Protein AF-A0A3M2YFW8-F1 (afdb_monomer_lite)

Sequence (84 aa):
MLTSIKVHLAAEGDNAVRITASCKLSGQTGVEMEALTAASIAALTIYDMCKAVDRGMVIESVRLLEKLGGKSGHFIADDAQVAP

Secondary structure (DSSP, 8-state):
-EEEEEEEEEEETTTEEEEEEEEEESSSS--HHHHHHHHHHHHHHHHHHHTTT-S----------EEE-STT-EEE--GGG---

Radius of gyration: 14.56 Å; chains: 1; bounding box: 36×17×37 Å

pLDDT: mean 91.77, std 11.78, range [41.16, 98.38]

Foldseek 3Di:
DKPDKDWDWDDDPDQDIDIFIDTDDDDQDWCQCVRLVVRVVVVVVVCVVCCVPPVPDDDDDSDDQWTADHPVHIDGDDPVPPDD

InterPro domains:
  IPR002820 Molybdopterin cofactor biosynthesis C (MoaC) domain [PF01967] (2-70)
  IPR036522 Molybdopterin cofactor biosynthesis C (MoaC) domain superfamily [G3DSA:3.30.70.640] (1-83)
  IPR036522 Molybdopterin cofactor biosynthesis C (MoaC) domain superfamily [SSF55040] (2-75)

Structure (mmCIF, N/CA/C/O backbone):
data_AF-A0A3M2YFW8-F1
#
_entry.id   AF-A0A3M2YFW8-F1
#
loop_
_atom_site.group_PDB
_atom_site.id
_atom_site.type_symbol
_atom_site.label_atom_id
_atom_site.label_alt_id
_atom_site.label_comp_id
_atom_site.label_asym_id
_atom_site.label_entity_id
_atom_site.label_seq_id
_atom_site.pdbx_PDB_ins_code
_atom_site.Ca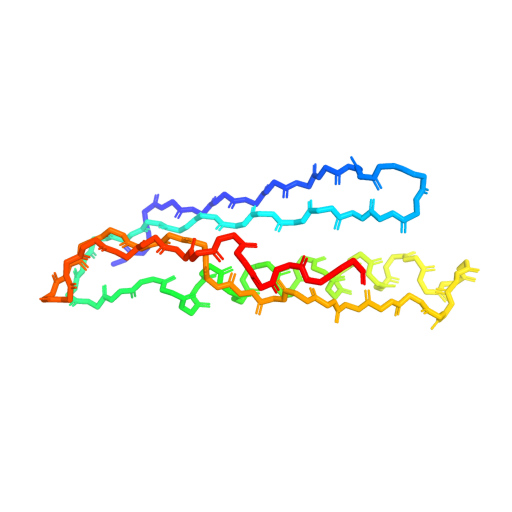rtn_x
_atom_site.Cartn_y
_atom_site.Cartn_z
_atom_site.occupancy
_atom_site.B_iso_or_equiv
_atom_site.auth_seq_id
_atom_site.auth_comp_id
_atom_site.auth_asym_id
_atom_site.auth_atom_id
_atom_site.pdbx_PDB_model_num
ATOM 1 N N . MET A 1 1 ? -1.606 2.687 20.201 1.00 82.81 1 MET A N 1
ATOM 2 C CA . MET A 1 1 ? -0.326 2.220 19.611 1.00 82.81 1 MET A CA 1
ATOM 3 C C . MET A 1 1 ? -0.619 1.265 18.466 1.00 82.81 1 MET A C 1
ATOM 5 O O . MET A 1 1 ? -1.588 0.512 18.569 1.00 82.81 1 MET A O 1
ATOM 9 N N . LEU A 1 2 ? 0.191 1.294 17.401 1.00 91.56 2 LEU A N 1
ATOM 10 C CA . LEU A 1 2 ? 0.144 0.276 16.348 1.00 91.56 2 LEU A CA 1
ATOM 11 C C . LEU A 1 2 ? 0.553 -1.072 16.938 1.00 91.56 2 LEU A C 1
ATOM 13 O O . LEU A 1 2 ? 1.540 -1.163 17.662 1.00 91.56 2 LEU A O 1
ATOM 17 N N . THR A 1 3 ? -0.234 -2.101 16.654 1.00 94.75 3 THR A N 1
ATOM 18 C CA . THR A 1 3 ? -0.014 -3.462 17.157 1.00 94.75 3 THR A CA 1
ATOM 19 C C . THR A 1 3 ? 0.486 -4.396 16.066 1.00 94.75 3 THR A C 1
ATOM 21 O O . THR A 1 3 ? 1.117 -5.406 16.360 1.00 94.75 3 THR A O 1
ATOM 24 N N . SER A 1 4 ? 0.219 -4.078 14.798 1.00 96.12 4 SER A N 1
ATOM 25 C CA . SER A 1 4 ? 0.720 -4.841 13.661 1.00 96.12 4 SER A CA 1
ATOM 26 C C . SER A 1 4 ? 0.738 -3.977 12.410 1.00 96.12 4 SER A C 1
ATOM 28 O O . SER A 1 4 ? -0.209 -3.232 12.158 1.00 96.12 4 SER A O 1
ATOM 30 N N . ILE A 1 5 ? 1.798 -4.120 11.622 1.00 96.56 5 ILE A N 1
ATOM 31 C CA . ILE A 1 5 ? 1.895 -3.626 10.251 1.00 96.56 5 ILE A CA 1
ATOM 32 C C . ILE A 1 5 ? 2.358 -4.811 9.412 1.00 96.56 5 ILE A C 1
ATOM 34 O O . ILE A 1 5 ? 3.331 -5.479 9.766 1.00 96.56 5 ILE A O 1
ATOM 38 N N . LYS A 1 6 ? 1.654 -5.093 8.319 1.00 98.25 6 LYS A N 1
ATOM 39 C CA . LYS A 1 6 ? 2.066 -6.082 7.322 1.00 98.25 6 LYS A CA 1
ATOM 40 C C . LYS A 1 6 ? 2.049 -5.420 5.961 1.00 98.25 6 LYS A C 1
ATOM 42 O O . LYS A 1 6 ? 1.064 -4.770 5.623 1.00 98.25 6 LYS A O 1
ATOM 47 N N . VAL A 1 7 ? 3.116 -5.616 5.201 1.00 98.19 7 VAL A N 1
ATOM 48 C CA . VAL A 1 7 ? 3.218 -5.194 3.806 1.00 98.19 7 VAL A CA 1
ATOM 49 C C . VAL A 1 7 ? 3.480 -6.445 2.986 1.00 98.19 7 VAL A C 1
ATOM 51 O O . VAL A 1 7 ? 4.409 -7.196 3.278 1.00 98.19 7 VAL A O 1
ATOM 54 N N . HIS A 1 8 ? 2.626 -6.687 2.003 1.00 98.19 8 HIS A N 1
ATOM 55 C CA . HIS A 1 8 ? 2.730 -7.793 1.071 1.00 98.19 8 HIS A CA 1
ATOM 56 C C . HIS A 1 8 ? 2.999 -7.243 -0.325 1.00 98.19 8 HIS A C 1
ATOM 58 O O . HIS A 1 8 ? 2.328 -6.308 -0.765 1.00 98.19 8 HIS A O 1
ATOM 64 N N . LEU A 1 9 ? 3.977 -7.837 -1.000 1.00 97.50 9 LEU A N 1
ATOM 65 C CA . LEU A 1 9 ? 4.354 -7.528 -2.371 1.00 97.50 9 LEU A CA 1
ATOM 66 C C . LEU A 1 9 ? 4.110 -8.781 -3.204 1.00 97.50 9 LEU A C 1
ATOM 68 O O . LEU A 1 9 ? 4.588 -9.856 -2.845 1.00 97.50 9 LEU A O 1
ATOM 72 N N . ALA A 1 10 ? 3.378 -8.644 -4.301 1.00 97.06 10 ALA A N 1
ATOM 73 C CA . ALA A 1 10 ? 3.164 -9.716 -5.261 1.00 97.06 10 ALA A CA 1
ATOM 74 C C . ALA A 1 10 ? 3.424 -9.197 -6.671 1.00 97.06 10 ALA A C 1
ATOM 76 O O . ALA A 1 10 ? 2.936 -8.126 -7.026 1.00 97.06 10 ALA A O 1
ATOM 77 N N . ALA A 1 11 ? 4.164 -9.959 -7.476 1.00 94.88 11 ALA A N 1
ATOM 78 C CA . ALA A 1 11 ? 4.195 -9.719 -8.912 1.00 94.88 11 ALA A CA 1
ATOM 79 C C . ALA A 1 11 ? 2.795 -9.973 -9.489 1.00 94.88 11 ALA A C 1
ATOM 81 O O . ALA A 1 11 ? 2.146 -10.964 -9.145 1.00 94.88 11 ALA A O 1
ATOM 82 N N . GLU A 1 12 ? 2.329 -9.067 -10.339 1.00 93.00 12 GLU A N 1
ATOM 83 C CA . GLU A 1 12 ? 1.050 -9.159 -11.028 1.00 93.00 12 GLU A CA 1
ATOM 84 C C . GLU A 1 12 ? 1.304 -9.106 -12.535 1.00 93.00 12 GLU A C 1
ATOM 86 O O . GLU A 1 12 ? 1.596 -8.058 -13.107 1.00 93.00 12 GLU A O 1
ATOM 91 N N . GLY A 1 13 ? 1.253 -10.277 -13.172 1.00 92.75 13 GLY A N 1
ATOM 92 C CA . GLY A 1 13 ? 1.738 -10.432 -14.541 1.00 92.75 13 GLY A CA 1
ATOM 93 C C . GLY A 1 13 ? 3.236 -10.130 -14.649 1.00 92.75 13 GLY A C 1
ATOM 94 O O . GLY A 1 13 ? 3.991 -10.337 -13.699 1.00 92.75 13 GLY A O 1
ATOM 95 N N . ASP A 1 14 ? 3.648 -9.632 -15.813 1.00 90.94 14 ASP A N 1
ATOM 96 C CA . ASP A 1 14 ? 5.068 -9.426 -16.124 1.00 90.94 14 ASP A CA 1
ATOM 97 C C . ASP A 1 14 ? 5.572 -8.015 -15.770 1.00 90.94 14 ASP A C 1
ATOM 99 O O . ASP A 1 14 ? 6.774 -7.818 -15.606 1.00 90.94 14 ASP A O 1
ATOM 103 N N . ASN A 1 15 ? 4.666 -7.038 -15.627 1.00 93.00 15 ASN A N 1
ATOM 104 C CA . ASN A 1 15 ? 5.011 -5.608 -15.594 1.00 93.00 15 ASN A CA 1
ATOM 105 C C . ASN A 1 15 ? 4.413 -4.832 -14.410 1.00 93.00 15 ASN A C 1
ATOM 107 O O . ASN A 1 15 ? 4.510 -3.606 -14.385 1.00 93.00 15 ASN A O 1
ATOM 111 N N . ALA A 1 16 ? 3.782 -5.500 -13.442 1.00 95.25 16 ALA A N 1
ATOM 112 C CA . ALA A 1 16 ? 3.189 -4.824 -12.293 1.00 95.25 16 ALA A CA 1
ATOM 113 C C . ALA A 1 16 ? 3.565 -5.494 -10.970 1.00 95.25 16 ALA A C 1
ATOM 115 O O . ALA A 1 16 ? 3.809 -6.700 -10.885 1.00 95.25 16 ALA A O 1
ATOM 116 N N . VAL A 1 17 ? 3.598 -4.686 -9.910 1.00 96.75 17 VAL A N 1
ATOM 117 C CA . VAL A 1 17 ? 3.754 -5.157 -8.534 1.00 96.75 17 VAL A CA 1
ATOM 118 C C . VAL A 1 17 ? 2.568 -4.670 -7.721 1.00 96.75 17 VAL A C 1
ATOM 120 O O . VAL A 1 17 ? 2.403 -3.473 -7.489 1.00 96.75 17 VAL A O 1
ATOM 123 N N . ARG A 1 18 ? 1.761 -5.611 -7.236 1.00 97.12 18 ARG A N 1
ATOM 124 C CA . ARG A 1 18 ? 0.669 -5.330 -6.312 1.00 97.12 18 ARG A CA 1
ATOM 125 C C . ARG A 1 18 ? 1.207 -5.207 -4.897 1.00 97.12 18 ARG A C 1
ATOM 127 O O . ARG A 1 18 ? 1.836 -6.127 -4.369 1.00 97.12 18 ARG A O 1
ATOM 134 N N . ILE A 1 19 ? 0.901 -4.078 -4.267 1.00 98.19 19 ILE A N 1
ATOM 135 C CA . ILE A 1 19 ? 1.279 -3.781 -2.887 1.00 98.19 19 ILE A CA 1
ATOM 136 C C . ILE A 1 19 ? 0.022 -3.757 -2.031 1.00 98.19 19 ILE A C 1
ATOM 138 O O . ILE A 1 19 ? -0.910 -3.001 -2.290 1.00 98.19 19 ILE A O 1
ATOM 142 N N . THR A 1 20 ? -0.004 -4.573 -0.982 1.00 98.00 20 THR A N 1
ATOM 143 C CA . THR A 1 20 ? -1.100 -4.580 -0.010 1.00 98.00 20 THR A CA 1
ATOM 144 C C . THR A 1 20 ? -0.542 -4.354 1.381 1.00 98.00 20 THR A C 1
ATOM 146 O O . THR A 1 20 ? 0.296 -5.118 1.856 1.00 98.00 20 THR A O 1
ATOM 149 N N . ALA A 1 21 ? -1.016 -3.304 2.047 1.00 98.19 21 ALA A N 1
ATOM 150 C CA . ALA A 1 21 ? -0.646 -2.994 3.418 1.00 98.19 21 ALA A CA 1
ATOM 151 C C . ALA A 1 21 ? -1.852 -3.156 4.348 1.00 98.19 21 ALA A C 1
ATOM 153 O O . ALA A 1 21 ? -2.946 -2.680 4.054 1.00 98.19 21 ALA A O 1
ATOM 154 N N . SER A 1 22 ? -1.640 -3.808 5.491 1.00 97.50 22 SER A N 1
ATOM 155 C CA . SER A 1 22 ? -2.638 -3.927 6.554 1.00 97.50 22 SER A CA 1
ATOM 156 C C . SER A 1 22 ? -2.045 -3.454 7.873 1.00 97.50 22 SER A C 1
ATOM 158 O O . SER A 1 22 ? -0.988 -3.942 8.285 1.00 97.50 22 SER A O 1
ATOM 160 N N . CYS A 1 23 ? -2.752 -2.559 8.554 1.00 97.38 23 CYS A N 1
ATOM 161 C CA . CYS A 1 23 ? -2.358 -2.025 9.850 1.00 97.38 23 CYS A CA 1
ATOM 162 C C . CYS A 1 23 ? -3.420 -2.354 10.900 1.00 97.38 23 CYS A C 1
ATOM 164 O O . CYS A 1 23 ? -4.615 -2.387 10.613 1.00 97.38 23 CYS A O 1
ATOM 166 N N . LYS A 1 24 ? -2.979 -2.602 12.133 1.00 95.69 24 LYS A N 1
ATOM 167 C CA . LYS A 1 24 ? -3.843 -2.759 13.307 1.00 95.69 24 LYS A CA 1
ATOM 168 C C . LYS A 1 24 ? -3.370 -1.823 14.403 1.00 95.69 24 LYS A C 1
ATOM 170 O O . LYS A 1 24 ? -2.166 -1.663 14.613 1.00 95.69 24 LYS A O 1
ATOM 175 N N . LEU A 1 25 ? -4.318 -1.249 15.133 1.00 94.38 25 LEU A N 1
ATOM 176 C CA . LEU A 1 25 ? -4.036 -0.448 16.316 1.00 94.38 25 LEU A CA 1
ATOM 177 C C . LEU A 1 25 ? -4.930 -0.846 17.483 1.00 94.38 25 LEU A C 1
ATOM 179 O O . LEU A 1 25 ? -6.016 -1.390 17.299 1.00 94.38 25 LEU A O 1
ATOM 183 N N . SER A 1 26 ? -4.466 -0.512 18.684 1.00 88.88 26 SER A N 1
ATOM 184 C CA . SER A 1 26 ? -5.303 -0.376 19.875 1.00 88.88 26 SER A CA 1
ATOM 185 C C . SER A 1 26 ? -5.342 1.107 20.257 1.00 88.88 26 SER A C 1
ATOM 187 O O . SER A 1 26 ? -4.304 1.691 20.598 1.00 88.88 26 SER A O 1
ATOM 189 N N . GLY A 1 27 ? -6.503 1.743 20.086 1.00 87.69 27 GLY A N 1
ATOM 190 C CA . GLY A 1 27 ? -6.686 3.194 20.167 1.00 87.69 27 GLY A CA 1
ATOM 191 C C . GLY A 1 27 ? -8.049 3.650 19.635 1.00 87.69 27 GLY A C 1
ATOM 192 O O . GLY A 1 27 ? -8.874 2.835 19.232 1.00 87.69 27 GLY A O 1
ATOM 193 N N . GLN A 1 28 ? -8.294 4.960 19.69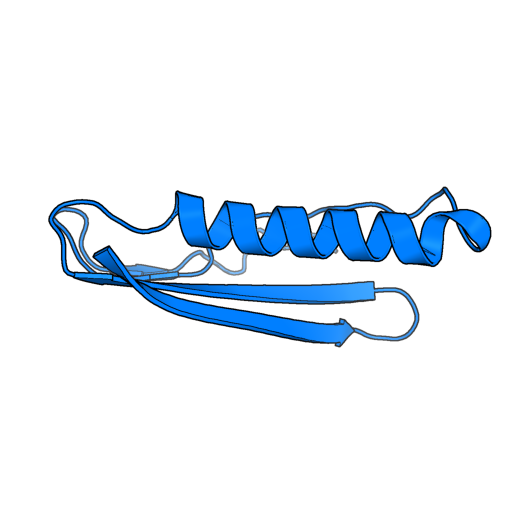0 1.00 87.12 28 GLN A N 1
ATOM 194 C CA . GLN A 1 28 ? -9.611 5.559 19.417 1.00 87.12 28 GLN A CA 1
ATOM 195 C C . GLN A 1 28 ? -9.795 6.036 17.967 1.00 87.12 28 GLN A C 1
ATOM 197 O O . GLN A 1 28 ? -10.912 6.368 17.570 1.00 87.12 28 GLN A O 1
ATOM 202 N N . THR A 1 29 ? -8.717 6.088 17.186 1.00 89.19 29 THR A N 1
ATOM 203 C CA . THR A 1 29 ? -8.715 6.510 15.780 1.00 89.19 29 THR A CA 1
ATOM 204 C C . THR A 1 29 ? -8.606 5.303 14.853 1.00 89.19 29 THR A C 1
ATOM 206 O O . THR A 1 29 ? -8.272 4.207 15.294 1.00 89.19 29 THR A O 1
ATOM 209 N N . GLY A 1 30 ? -8.919 5.485 13.571 1.00 90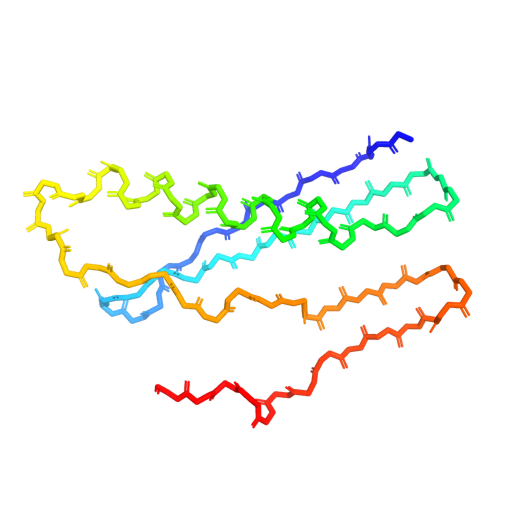.69 30 GLY A N 1
ATOM 210 C CA . GLY A 1 30 ? -8.623 4.472 12.559 1.00 90.69 30 GLY A CA 1
ATOM 211 C C . GLY A 1 30 ? -7.134 4.445 12.184 1.00 90.69 30 GLY A C 1
ATOM 212 O O . GLY A 1 30 ? -6.350 5.243 12.701 1.00 90.69 30 GLY A O 1
ATOM 213 N N . VAL A 1 31 ? -6.771 3.479 11.332 1.00 95.56 31 VAL A N 1
ATOM 214 C CA . VAL A 1 31 ? -5.406 3.205 10.822 1.00 95.56 31 VAL A CA 1
ATOM 215 C C . VAL A 1 31 ? -5.295 3.382 9.302 1.00 95.56 31 VAL A C 1
ATOM 217 O O . VAL A 1 31 ? -4.405 2.830 8.652 1.00 95.56 31 VAL A O 1
ATOM 220 N N . GLU A 1 32 ? -6.249 4.090 8.697 1.00 95.75 32 GLU A N 1
ATOM 221 C CA . GLU A 1 32 ? -6.331 4.242 7.244 1.00 95.75 32 GLU A CA 1
ATOM 222 C C . GLU A 1 32 ? -5.048 4.876 6.696 1.00 95.75 32 GLU A C 1
ATOM 224 O O . GLU A 1 32 ? -4.481 4.397 5.714 1.00 95.75 32 GLU A O 1
ATOM 229 N N . MET A 1 33 ? -4.552 5.910 7.380 1.00 96.62 33 MET A N 1
ATOM 230 C CA . MET A 1 33 ? -3.360 6.642 6.963 1.00 96.62 33 MET A CA 1
ATOM 231 C C . MET A 1 33 ? -2.095 5.804 7.105 1.00 96.62 33 MET A C 1
ATOM 233 O O . MET A 1 33 ? -1.230 5.869 6.239 1.00 96.62 33 MET A O 1
ATOM 237 N N . GLU A 1 34 ? -1.980 4.981 8.141 1.00 97.19 34 GLU A N 1
ATOM 238 C CA . GLU A 1 34 ? -0.832 4.106 8.344 1.00 97.19 34 GLU A CA 1
ATOM 239 C C . GLU A 1 34 ? -0.763 3.024 7.269 1.00 97.19 34 GLU A C 1
ATOM 241 O O . GLU A 1 34 ? 0.321 2.743 6.761 1.00 97.19 34 GLU A O 1
ATOM 246 N N . ALA A 1 35 ? -1.904 2.446 6.883 1.00 97.44 35 ALA A N 1
ATOM 247 C CA . ALA A 1 35 ? -1.956 1.475 5.794 1.00 97.44 35 ALA A CA 1
ATOM 248 C C . ALA A 1 35 ? -1.617 2.123 4.439 1.00 97.44 35 ALA A C 1
ATOM 250 O O . ALA A 1 35 ? -0.747 1.627 3.721 1.00 97.44 35 ALA A O 1
ATOM 251 N N . LEU A 1 36 ? -2.237 3.263 4.112 1.00 97.88 36 LEU A N 1
ATOM 252 C CA . LEU A 1 36 ? -1.986 3.9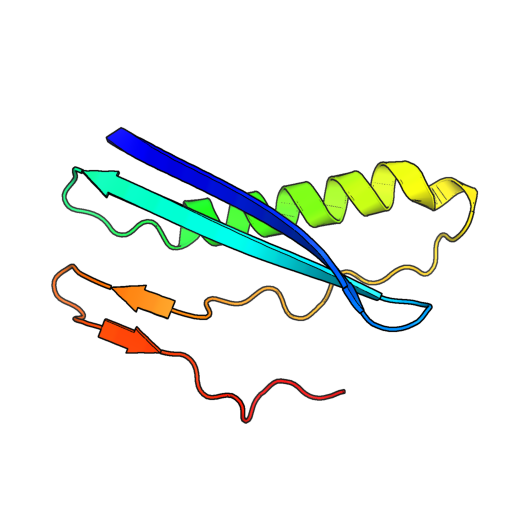81 2.855 1.00 97.88 36 LEU A CA 1
ATOM 253 C C . LEU A 1 36 ? -0.541 4.477 2.751 1.00 97.88 36 LEU A C 1
ATOM 255 O O . LEU A 1 36 ? 0.084 4.368 1.695 1.00 97.88 36 LEU A O 1
ATOM 259 N N . THR A 1 37 ? 0.017 4.976 3.852 1.00 98.12 37 THR A N 1
ATOM 260 C CA . THR A 1 37 ? 1.408 5.439 3.901 1.00 98.12 37 THR A CA 1
ATOM 261 C C . THR A 1 37 ? 2.377 4.273 3.749 1.00 98.12 37 THR A C 1
ATOM 263 O O . THR A 1 37 ? 3.331 4.380 2.982 1.00 98.12 37 THR A O 1
ATOM 266 N N . ALA A 1 38 ? 2.126 3.139 4.414 1.00 98.19 38 ALA A N 1
ATOM 267 C CA . ALA A 1 38 ? 2.960 1.947 4.273 1.00 98.19 38 ALA A CA 1
ATOM 268 C C . ALA A 1 38 ? 2.985 1.432 2.824 1.00 98.19 38 ALA A C 1
ATOM 270 O O . ALA A 1 38 ? 4.063 1.158 2.297 1.00 98.19 38 ALA A O 1
ATOM 271 N N . ALA A 1 39 ? 1.826 1.363 2.157 1.00 98.25 39 ALA A N 1
ATOM 272 C CA . ALA A 1 39 ? 1.750 0.987 0.745 1.00 98.25 39 ALA A CA 1
ATOM 273 C C . ALA A 1 39 ? 2.476 1.995 -0.163 1.00 98.25 39 ALA A C 1
ATOM 275 O O . ALA A 1 39 ? 3.248 1.597 -1.032 1.00 98.25 39 ALA A O 1
ATOM 276 N N . SER A 1 40 ? 2.287 3.296 0.077 1.00 98.38 40 SER A N 1
ATOM 277 C CA . SER A 1 40 ? 2.906 4.363 -0.722 1.00 98.38 40 SER A CA 1
ATOM 278 C C . SER A 1 40 ? 4.428 4.365 -0.601 1.00 98.38 40 SER A C 1
ATOM 280 O O . SER A 1 40 ? 5.130 4.439 -1.604 1.00 98.38 40 SER A O 1
ATOM 282 N N . ILE A 1 41 ? 4.961 4.240 0.618 1.00 98.31 41 ILE A N 1
ATOM 283 C CA . ILE A 1 41 ? 6.411 4.186 0.837 1.00 98.31 41 ILE A CA 1
ATOM 284 C C . ILE A 1 41 ? 7.001 2.905 0.245 1.00 98.31 41 ILE A C 1
ATOM 286 O O . ILE A 1 41 ? 8.074 2.962 -0.353 1.00 98.31 41 ILE A O 1
ATOM 290 N N . ALA A 1 42 ? 6.309 1.767 0.343 1.00 98.31 42 ALA A N 1
ATOM 291 C CA . ALA A 1 42 ? 6.739 0.546 -0.333 1.00 98.31 42 ALA A CA 1
ATOM 292 C C . ALA A 1 42 ? 6.799 0.737 -1.861 1.00 98.31 42 ALA A C 1
ATOM 294 O O . ALA A 1 42 ? 7.808 0.384 -2.467 1.00 98.31 42 ALA A O 1
ATOM 295 N N . ALA A 1 43 ? 5.792 1.376 -2.468 1.00 98.19 43 ALA A N 1
ATOM 296 C CA . ALA A 1 43 ? 5.789 1.691 -3.900 1.00 98.19 43 ALA A CA 1
ATOM 297 C C . ALA A 1 43 ? 6.960 2.606 -4.291 1.00 98.19 43 ALA A C 1
ATOM 299 O O . ALA A 1 43 ? 7.703 2.307 -5.223 1.00 98.19 43 ALA A O 1
ATOM 300 N N . LEU A 1 44 ? 7.179 3.683 -3.530 1.00 98.38 44 LEU A N 1
ATOM 301 C CA . LEU A 1 44 ? 8.297 4.609 -3.738 1.00 98.38 44 LEU A CA 1
ATOM 302 C C . LEU A 1 44 ? 9.658 3.922 -3.568 1.00 98.38 44 LEU A C 1
ATOM 304 O O . LEU A 1 44 ? 10.598 4.237 -4.291 1.00 98.38 44 LEU A O 1
ATOM 308 N N . THR A 1 45 ? 9.761 2.961 -2.650 1.00 98.31 45 THR A N 1
ATOM 309 C CA . THR A 1 45 ? 10.986 2.175 -2.447 1.00 98.31 45 THR A CA 1
ATOM 310 C C . THR A 1 45 ? 11.272 1.289 -3.657 1.00 98.31 45 THR A C 1
ATOM 312 O O . THR A 1 45 ? 12.407 1.228 -4.117 1.00 98.31 45 THR A O 1
ATOM 315 N N . ILE A 1 46 ? 10.250 0.638 -4.220 1.00 97.19 46 ILE A N 1
ATOM 316 C CA . ILE A 1 46 ? 10.397 -0.160 -5.447 1.00 97.19 46 ILE A CA 1
ATOM 317 C C . ILE A 1 46 ? 10.794 0.729 -6.619 1.00 97.19 46 ILE A C 1
ATOM 319 O O . ILE A 1 46 ? 11.726 0.393 -7.350 1.00 97.19 46 ILE A O 1
ATOM 323 N N . TYR A 1 47 ? 10.156 1.894 -6.747 1.00 97.25 47 TYR A N 1
ATOM 324 C CA . TYR A 1 47 ? 10.550 2.874 -7.747 1.00 97.25 47 TYR A CA 1
ATOM 325 C C . TYR A 1 47 ? 12.033 3.237 -7.593 1.00 97.25 47 TYR A C 1
ATOM 327 O O . TYR A 1 47 ? 12.786 3.197 -8.563 1.00 97.25 47 TYR A O 1
ATOM 335 N N . ASP A 1 48 ? 12.491 3.522 -6.371 1.00 98.00 48 ASP A N 1
ATOM 336 C CA . ASP A 1 48 ? 13.889 3.852 -6.102 1.00 98.00 48 ASP A CA 1
ATOM 337 C C . ASP A 1 48 ? 14.862 2.723 -6.491 1.00 98.00 48 ASP A C 1
ATOM 339 O O . ASP A 1 48 ? 15.908 2.995 -7.087 1.00 98.00 48 ASP A O 1
ATOM 343 N N . MET A 1 49 ? 14.507 1.464 -6.236 1.00 97.31 49 MET A N 1
ATOM 344 C CA . MET A 1 49 ? 15.330 0.309 -6.610 1.00 97.31 49 MET A CA 1
ATOM 345 C C . MET A 1 49 ? 15.385 0.077 -8.128 1.00 97.31 49 MET A C 1
ATOM 347 O O . MET A 1 49 ? 16.424 -0.331 -8.647 1.00 97.31 49 MET A O 1
ATOM 351 N N . CYS A 1 50 ? 14.295 0.350 -8.851 1.00 95.69 50 CYS A N 1
ATOM 352 C CA . CYS A 1 50 ? 14.150 -0.006 -10.267 1.00 95.69 50 CYS A CA 1
ATOM 353 C C . CYS A 1 50 ? 14.329 1.175 -11.242 1.00 95.69 50 CYS A C 1
ATOM 355 O O . CYS A 1 50 ? 14.507 0.941 -12.438 1.00 95.69 50 CYS A O 1
ATOM 357 N N . LYS A 1 51 ? 14.395 2.428 -10.761 1.00 96.44 51 LYS A N 1
ATOM 358 C CA . LYS A 1 51 ? 14.506 3.653 -11.593 1.00 96.44 51 LYS A CA 1
ATOM 359 C C . LYS A 1 51 ? 15.703 3.697 -12.548 1.00 96.44 51 LYS A C 1
ATOM 361 O O . LYS A 1 51 ? 15.754 4.532 -13.450 1.00 96.44 51 LYS A O 1
ATOM 366 N N . ALA A 1 52 ? 16.725 2.878 -12.311 1.00 97.06 52 ALA A N 1
ATOM 367 C CA . ALA A 1 52 ? 17.876 2.777 -13.204 1.00 97.06 52 ALA A CA 1
ATOM 368 C C . ALA A 1 52 ? 17.566 1.950 -14.464 1.00 97.06 52 ALA A C 1
ATOM 370 O O . ALA A 1 52 ? 18.167 2.199 -15.505 1.00 97.06 52 ALA A O 1
ATOM 371 N N . VAL A 1 53 ? 16.642 0.991 -14.355 1.00 96.25 53 VAL A N 1
ATOM 372 C CA . VAL A 1 53 ? 16.226 0.088 -15.436 1.00 96.25 53 VAL A CA 1
ATOM 373 C C . VAL A 1 53 ? 15.092 0.712 -16.239 1.00 96.25 53 VAL A C 1
ATOM 375 O O . VAL A 1 53 ? 15.173 0.774 -17.461 1.00 96.25 53 VAL A O 1
ATOM 378 N N . ASP A 1 54 ? 14.073 1.224 -15.551 1.00 93.75 54 ASP A N 1
ATOM 379 C CA . ASP A 1 54 ? 12.943 1.907 -16.169 1.00 93.75 54 ASP A CA 1
ATOM 380 C C . ASP A 1 54 ? 12.558 3.142 -15.348 1.00 93.75 54 ASP A C 1
ATOM 382 O O . ASP A 1 54 ? 12.341 3.065 -14.143 1.00 93.75 54 ASP A O 1
ATOM 386 N N . ARG A 1 55 ? 12.485 4.306 -15.997 1.00 94.56 55 ARG A N 1
ATOM 387 C CA . ARG A 1 55 ? 12.060 5.572 -15.375 1.00 94.56 55 ARG A CA 1
ATOM 388 C C . ARG A 1 55 ? 10.589 5.894 -15.634 1.00 94.56 55 ARG A C 1
ATOM 390 O O . ARG A 1 55 ? 10.096 6.876 -15.092 1.00 94.56 55 ARG A O 1
ATOM 397 N N . GLY A 1 56 ? 9.923 5.121 -16.487 1.00 95.31 56 GLY A N 1
ATOM 398 C CA . GLY A 1 56 ? 8.520 5.281 -16.856 1.00 95.31 56 GLY A CA 1
ATOM 399 C C . GLY A 1 56 ? 7.544 4.576 -15.917 1.00 95.31 56 GLY A C 1
ATOM 400 O O . GLY A 1 56 ? 6.344 4.654 -16.158 1.00 95.31 56 GLY A O 1
ATOM 401 N N . MET A 1 57 ? 8.030 3.907 -14.863 1.00 97.06 57 MET A N 1
ATOM 402 C CA . MET A 1 57 ? 7.173 3.238 -13.882 1.00 97.06 57 MET A CA 1
ATOM 403 C C . MET A 1 57 ? 6.155 4.213 -13.276 1.00 97.06 57 MET A C 1
ATOM 405 O O . MET A 1 57 ? 6.498 5.329 -12.881 1.00 97.06 57 MET A O 1
ATOM 409 N N . VAL A 1 58 ? 4.909 3.766 -13.148 1.00 97.06 58 VAL A N 1
ATOM 410 C CA . VAL A 1 58 ? 3.812 4.552 -12.575 1.00 97.06 58 VAL A CA 1
ATOM 411 C C . VAL A 1 58 ? 3.388 3.933 -11.248 1.00 97.06 58 VAL A C 1
ATOM 413 O O . VAL A 1 58 ? 3.247 2.719 -11.130 1.00 97.06 58 VAL A O 1
ATOM 416 N N . ILE A 1 59 ? 3.193 4.778 -10.234 1.00 97.31 59 ILE A N 1
ATOM 417 C CA . ILE A 1 59 ? 2.533 4.390 -8.985 1.00 97.31 59 ILE A CA 1
ATOM 418 C C . ILE A 1 59 ? 1.078 4.827 -9.100 1.00 97.31 59 ILE A C 1
ATOM 420 O O . ILE A 1 59 ? 0.789 6.022 -9.150 1.00 97.31 59 ILE A O 1
ATOM 424 N N . GLU A 1 60 ? 0.170 3.863 -9.122 1.00 95.00 60 GLU A N 1
ATOM 425 C CA . GLU A 1 60 ? -1.257 4.095 -9.324 1.00 95.00 60 GLU A CA 1
ATOM 426 C C . GLU A 1 60 ? -2.108 3.331 -8.309 1.00 95.00 60 GLU A C 1
ATOM 428 O O . GLU A 1 60 ? -1.605 2.537 -7.512 1.00 95.00 60 GLU A O 1
ATOM 433 N N . SER A 1 61 ? -3.414 3.604 -8.315 1.00 92.62 61 SER A N 1
ATOM 434 C CA . SER A 1 61 ? -4.410 2.837 -7.556 1.00 92.62 61 SER A CA 1
ATOM 435 C C . SER A 1 61 ? -4.140 2.726 -6.044 1.00 92.62 61 SER A C 1
ATOM 437 O O . SER A 1 61 ? -4.555 1.763 -5.398 1.00 92.62 61 SER A O 1
ATOM 439 N N . VAL A 1 62 ? -3.499 3.737 -5.440 1.00 96.31 62 VAL A N 1
ATOM 440 C CA . VAL A 1 62 ? -3.337 3.830 -3.980 1.00 96.31 62 VAL A CA 1
ATOM 441 C C . VAL A 1 62 ? -4.688 4.163 -3.348 1.00 96.31 62 VAL A C 1
ATOM 443 O O . VAL A 1 62 ? -5.152 5.302 -3.389 1.00 96.31 62 VAL A O 1
ATOM 446 N N . ARG A 1 63 ? -5.334 3.155 -2.758 1.00 95.69 63 ARG A N 1
ATOM 447 C CA . ARG A 1 63 ? -6.671 3.274 -2.162 1.00 95.69 63 ARG A CA 1
ATOM 448 C C . ARG A 1 63 ? -6.843 2.383 -0.942 1.00 95.69 63 ARG A C 1
ATOM 450 O O . ARG A 1 63 ? -6.132 1.400 -0.751 1.00 95.69 63 ARG A O 1
ATOM 457 N N . LEU A 1 64 ? -7.836 2.724 -0.126 1.00 96.31 64 LEU A N 1
ATOM 458 C CA . LEU A 1 64 ? -8.272 1.891 0.987 1.00 96.31 64 LEU A CA 1
ATOM 459 C C . LEU A 1 64 ? -9.152 0.755 0.448 1.00 96.31 64 LEU A C 1
ATOM 461 O O . LEU A 1 64 ? -10.105 1.021 -0.282 1.00 96.31 64 LEU A O 1
ATOM 465 N N . LEU A 1 65 ? -8.831 -0.493 0.798 1.00 96.25 65 LEU A N 1
ATOM 466 C CA . LEU A 1 65 ? -9.607 -1.676 0.397 1.00 96.25 65 LEU A CA 1
ATOM 467 C C . LEU A 1 65 ? -10.648 -2.057 1.448 1.00 96.25 65 LEU A C 1
ATOM 469 O O . LEU A 1 65 ? -11.795 -2.344 1.129 1.00 96.25 65 LEU A O 1
ATOM 473 N N . GLU A 1 66 ? -10.247 -2.028 2.714 1.00 95.75 66 GLU A N 1
ATOM 474 C CA . GLU A 1 66 ? -11.081 -2.434 3.832 1.00 95.75 66 GLU A CA 1
ATOM 475 C C . GLU A 1 66 ? -10.687 -1.633 5.073 1.00 95.75 66 GLU A C 1
ATOM 477 O O . GLU A 1 66 ? -9.509 -1.363 5.317 1.00 95.75 66 GLU A O 1
ATOM 482 N N . LYS A 1 67 ? -11.677 -1.277 5.887 1.00 95.00 67 LYS A N 1
ATOM 483 C CA . LYS A 1 67 ? -11.467 -0.771 7.241 1.00 95.00 67 LYS A CA 1
ATOM 484 C C . LYS A 1 67 ? -12.534 -1.341 8.153 1.00 95.00 67 LYS A C 1
ATOM 486 O O . LYS A 1 67 ? -13.719 -1.104 7.946 1.00 95.00 67 LYS A O 1
ATOM 491 N N . LEU A 1 68 ? -12.103 -1.998 9.222 1.00 93.38 68 LEU A N 1
ATOM 492 C CA . LEU A 1 68 ? -12.984 -2.504 10.264 1.00 93.38 68 LEU A CA 1
ATOM 493 C C . LEU A 1 68 ? -12.810 -1.701 11.560 1.00 93.38 68 LEU A C 1
ATOM 495 O O . LEU A 1 68 ? -11.704 -1.605 12.092 1.00 93.38 68 LEU A O 1
ATOM 499 N N . GLY A 1 69 ? -13.914 -1.178 12.097 1.00 88.62 69 GLY A N 1
ATOM 500 C CA . GLY A 1 69 ? -13.975 -0.601 13.441 1.00 88.62 69 GLY A CA 1
ATOM 501 C C . GLY A 1 69 ? -14.080 0.927 13.494 1.00 88.62 69 GLY A C 1
ATOM 502 O O . GLY A 1 69 ? -13.986 1.642 12.496 1.00 88.62 69 GLY A O 1
ATOM 503 N N . GLY A 1 70 ? -14.295 1.436 14.708 1.00 86.31 70 GLY A N 1
ATOM 504 C CA . GLY A 1 70 ? -14.639 2.837 14.953 1.00 86.31 70 GLY A CA 1
ATOM 505 C C . GLY A 1 70 ? -16.120 3.140 14.696 1.00 86.31 70 GLY A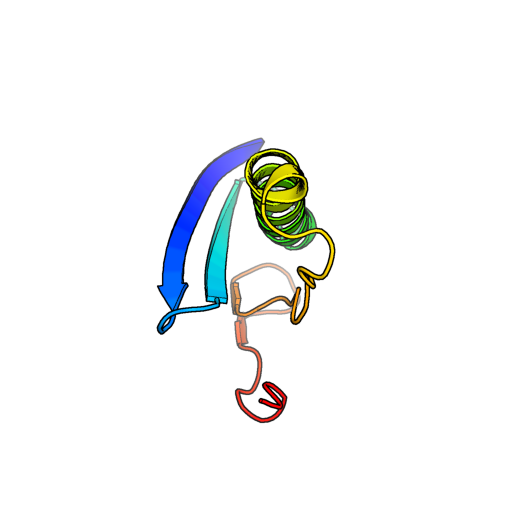 C 1
ATOM 506 O O . GLY A 1 70 ? -16.908 2.261 14.355 1.00 86.31 70 GLY A O 1
ATOM 507 N N . LYS A 1 71 ? -16.509 4.411 14.865 1.00 85.50 71 LYS A N 1
ATOM 508 C CA . LYS A 1 71 ? -17.911 4.856 14.719 1.00 85.50 71 LYS A CA 1
ATOM 509 C C . LYS A 1 71 ? -18.483 4.623 13.316 1.00 85.50 71 LYS A C 1
ATOM 511 O O . LYS A 1 71 ? -19.687 4.471 13.174 1.00 85.50 71 LYS A O 1
ATOM 516 N N . SER A 1 72 ? -17.621 4.607 12.301 1.00 84.94 72 SER A N 1
ATOM 517 C CA . SER A 1 72 ? -17.990 4.446 10.891 1.00 84.94 72 SER A CA 1
ATOM 518 C C . SER A 1 72 ? -18.327 3.001 10.499 1.00 84.94 72 SER A C 1
ATOM 520 O O . SER A 1 72 ? -18.779 2.785 9.382 1.00 84.94 72 SER A O 1
ATOM 522 N N . GLY A 1 73 ? -18.106 2.019 11.382 1.00 89.44 73 GLY A N 1
ATOM 523 C CA . GLY A 1 73 ? -18.397 0.611 11.102 1.00 89.44 73 GLY A CA 1
ATOM 524 C C . GLY A 1 73 ? -17.374 -0.068 10.184 1.00 89.44 73 GLY A C 1
ATOM 525 O O . GLY A 1 73 ? -16.179 0.227 10.243 1.00 89.44 73 GLY A O 1
ATOM 526 N N . HIS A 1 74 ? -17.846 -1.032 9.389 1.00 94.25 74 HIS A N 1
ATOM 527 C CA . HIS A 1 74 ? -17.039 -1.786 8.426 1.00 94.25 74 HIS A CA 1
ATOM 528 C C . HIS A 1 74 ? -17.199 -1.180 7.036 1.00 94.25 74 HIS A C 1
ATOM 530 O O . HIS A 1 74 ? -18.305 -1.097 6.510 1.00 94.25 74 HIS A O 1
ATOM 536 N N . PHE A 1 75 ? -16.088 -0.751 6.460 1.00 94.19 75 PHE A N 1
ATOM 537 C CA . PHE A 1 75 ? -15.999 -0.303 5.083 1.00 94.19 75 PHE A CA 1
ATOM 538 C C . PHE A 1 75 ? -15.283 -1.368 4.256 1.00 94.19 75 PHE A C 1
ATOM 540 O O . PHE A 1 75 ? -14.204 -1.819 4.644 1.00 94.19 75 PHE A O 1
ATOM 547 N N . ILE A 1 76 ? -15.867 -1.716 3.112 1.00 95.31 76 ILE A N 1
ATOM 548 C CA . ILE A 1 76 ? -15.253 -2.524 2.058 1.00 95.31 76 ILE A CA 1
ATOM 549 C C . ILE A 1 76 ? -15.411 -1.716 0.777 1.00 95.31 76 ILE A C 1
ATOM 551 O O . ILE A 1 76 ? -16.510 -1.257 0.461 1.00 95.31 76 ILE A O 1
ATOM 555 N N . ALA A 1 77 ? -14.306 -1.480 0.086 1.00 92.62 77 ALA A N 1
ATOM 556 C CA . ALA A 1 77 ? -14.316 -0.713 -1.141 1.00 92.62 77 ALA A CA 1
ATOM 557 C C . ALA A 1 77 ? -14.891 -1.557 -2.286 1.00 92.62 77 ALA A C 1
ATOM 559 O O . ALA A 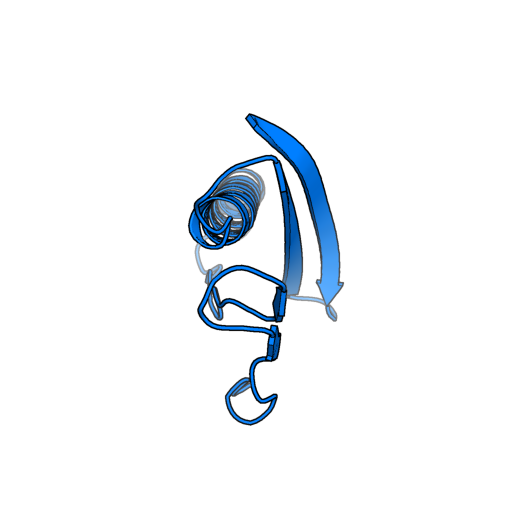1 77 ? -14.586 -2.740 -2.390 1.00 92.62 77 ALA A O 1
ATOM 560 N N . ASP A 1 78 ? -15.698 -0.942 -3.146 1.00 85.81 78 ASP A N 1
ATOM 561 C CA . ASP A 1 78 ? -16.301 -1.625 -4.291 1.00 85.81 78 ASP A CA 1
ATOM 562 C C . ASP A 1 78 ? -15.248 -1.879 -5.389 1.00 85.81 78 ASP A C 1
ATOM 564 O O . ASP A 1 78 ? -14.425 -1.001 -5.692 1.00 85.81 78 ASP A O 1
ATOM 568 N N . ASP A 1 79 ? -15.258 -3.069 -5.991 1.00 67.62 79 ASP A N 1
ATOM 569 C CA . ASP A 1 79 ? -14.289 -3.482 -7.020 1.00 67.62 79 ASP A CA 1
ATOM 570 C C . ASP A 1 79 ? -14.473 -2.706 -8.340 1.00 67.62 79 ASP A C 1
ATOM 572 O O . ASP A 1 79 ? -13.576 -2.667 -9.181 1.00 67.62 79 ASP A O 1
ATOM 576 N N . ALA A 1 80 ? -15.591 -1.988 -8.500 1.00 55.66 80 ALA A N 1
ATOM 577 C CA . ALA A 1 80 ? -15.974 -1.263 -9.716 1.00 55.66 80 ALA A CA 1
ATOM 578 C C . ALA A 1 80 ? -15.078 -0.062 -10.112 1.00 55.66 80 ALA A C 1
ATOM 580 O O . ALA A 1 80 ? -15.358 0.610 -11.103 1.00 55.66 80 ALA A O 1
ATOM 581 N N . GLN A 1 81 ? -14.015 0.240 -9.361 1.00 50.44 81 GLN A N 1
ATOM 582 C CA . GLN A 1 81 ? -13.107 1.374 -9.616 1.00 50.44 81 GLN A CA 1
ATOM 583 C C . GLN A 1 81 ? -11.649 0.984 -9.872 1.00 50.44 81 GLN A C 1
ATOM 585 O O . GLN A 1 81 ? -10.773 1.846 -9.851 1.00 50.44 81 GLN A O 1
ATOM 590 N N . VAL A 1 82 ? -11.371 -0.293 -10.130 1.00 52.06 82 VAL A N 1
ATOM 591 C CA . VAL A 1 82 ? -10.075 -0.711 -10.680 1.00 52.06 82 VAL A CA 1
ATOM 592 C C . VAL A 1 82 ? -10.202 -0.683 -12.204 1.00 52.06 82 VAL A C 1
ATOM 594 O O . VAL A 1 82 ? -10.532 -1.686 -12.830 1.00 52.06 82 VAL A O 1
ATOM 597 N N . ALA A 1 83 ? -10.060 0.506 -12.796 1.00 41.16 83 ALA A N 1
ATOM 598 C CA . ALA A 1 83 ? -9.845 0.592 -14.236 1.00 41.16 83 ALA A CA 1
ATOM 599 C C . ALA A 1 83 ? -8.487 -0.070 -14.558 1.00 41.16 83 ALA A C 1
ATOM 601 O O . ALA A 1 83 ? -7.561 0.103 -13.760 1.00 41.16 83 ALA A O 1
ATOM 602 N N . PRO A 1 84 ? -8.395 -0.859 -15.643 1.00 45.97 84 PRO A N 1
ATOM 603 C CA . PRO A 1 84 ? -7.146 -1.479 -16.073 1.00 45.97 84 PRO A CA 1
ATOM 604 C C . PRO A 1 84 ? -6.110 -0.452 -16.535 1.00 45.97 84 PRO A C 1
ATOM 606 O O . PRO A 1 84 ? -6.514 0.675 -16.914 1.00 45.97 84 PRO A O 1
#

Organism: Pseudomonas syringae pv. maculicola (NCBI:txid59511)

=== Feature glossary ===
Feature key, reading from the visual/contextual features back to the raw sequence:

Rendered structure images. Six rendered views show the 3D structure from the faces of a cube — i.e. along ±x, ±y, ±z. Rendering representation is drawn randomly per protein from cartoon (secondary-structure ribbons), sticks (backbone bonds), or molecular surface; coloring is either N→C rainbow (blue at the N-terminus through red at the C-terminus) or one color per chain.

Contact-map, Ramachandran, and PAE plots. The contact map is a binary N×N matrix image: pixel (i, j) is dark where Cα_i and Cα_j are within 8 Å and |i−j|>4. Because the |i−j|>4 filter removes local helical contacts, off-diagonal stripes parallel to the main diagonal indicate parallel β-sheets; stripes perpendicular to it indicate antiparallel β-sheets. The Ramachandran plot scatters every residue's (φ, ψ) pair against the sterically allowed regions. The PAE heatmap renders the predicted-aligned-error matrix.

InterPro / GO / CATH / organism. Database cross-references. InterPro integrates a dozen domain/family signature databases into unified entries with residue-range hits. GO terms attach function/process/location labels with evidence codes. CATH codes position the fold in a four-level structural taxonomy. Organism is the NCBI-taxonomy species name.

Nearest PDB structures. The Foldseek neighbor list gives the closest experimentally determined structures in the PDB, ranked by structural alignment. TM-score near 1 means near-identical fold; near 0.3 means only rough topology match. This is how one finds what a novel AlphaFold prediction most resembles in the solved-structure universe.

Predicted aligned error. PAE(i, j) answers: if I align the predicted and true structures on residue i, how far off (in Å) do I expect residue j to be? A block-diagonal PAE matrix with low values on the blocks and high values off-diagonal is the signature of a multi-domain protein with confidently predicted domains but uncertain inter-domain orientation.

Solvent-accessible surface area. Accessible surface area quantifies burial. A residue with SASA near zero is packed into the hydrophobic core; one with SASA >100 Å² sits on the surface. Computed here via the Shrake–Rupley numerical algorithm with a 1.4 Å probe.

B-factor. B-factor (Debye–Waller factor) reflects atomic displacement in the crystal lattice. It is an experimental observable (units Å²), not a prediction; low values mean the atom is pinned down, high values mean it moves or is heterogeneous across the crystal.

pLDDT. For AlphaFold models, the B-factor field carries pLDDT — the model's own estimate of local accuracy on a 0–100 scale. Regions with pLDDT<50 should be treated as essentially unmodeled; they often correspond to intrinsically disordered segments.

Backbone torsions (φ/ψ). φ (phi) and ψ (psi) are the two rotatable backbone dihedrals per residue: φ is the C(i-1)–N–Cα–C torsion, ψ is the N–Cα–C–N(i+1) torsion, both in degrees on (−180°, 180°]. α-helical residues cluster near (−60°, −45°); β-strand residues near (−120°, +130°). A Ramachandran plot is simply a scatter of (φ, ψ) for every residue.

Radius of gyration, Cα contacts, bounding box. Radius of gyration (Rg) is the root-mean-square distance of Cα atoms from their centroid — a single number for overall size and compactness. A globular domain of N residues has Rg ≈ 2.2·N^0.38 Å; an extended or disordered chain has a much larger Rg. The Cα contact count is the number of residue pairs whose Cα atoms are within 8 Å and are more than four positions apart in sequence — a standard proxy for tertiary packing density. The bounding box is the smallest axis-aligned box enclosing all Cα atoms.

Secondary structure (3-state, P-SEA). Three-state secondary structure (P-SEA) collapses the eight DSSP classes into helix (a), strand (b), and coil (c). P-SEA assigns these from Cα geometry alone — distances and angles — without requiring backbone oxygens, so it works on any Cα trace.

Secondary structure (8-state, DSSP). DSSP 8-state secondary structure assigns each residue one of H (α-helix), G (3₁₀-helix), I (π-helix), E (extended β-strand), B (isolated β-bridge), T (hydrogen-bonded turn), S (bend), or '-' (coil). The assignment is computed from backbone hydrogen-bond geometry via the Kabsch–Sander algorithm.

Foldseek 3Di. A 3Di character summarizes, for each residue, the relative orientation of the Cα frame of its nearest spatial neighbor. Because it encodes fold topology rather than chemistry, 3Di alignments detect remote structural similarity that sequence alignment misses.

mmCIF coordinates. The mmCIF block holds the 3D Cartesian coordinates of each backbone atom (N, Cα, C, O) in ångströms. mmCIF is the PDB's canonical archive format — a tagged-loop text representation of the atomic model.

Sequence. Sequence gives the chain of amino acids in standard one-letter code (A=alanine, C=cysteine, …, Y=tyrosine), read N→C. It is the only feature that is directly encoded by the gene; all structural features are derived from the folded form of this sequence.